Protein AF-A0A382GFC4-F1 (afdb_monomer)

Radius of gyration: 22.29 Å; Cα contacts (8 Å, |Δi|>4): 13; chains: 1; bounding box: 64×21×38 Å

Solvent-accessible surface area (backbone atoms only — not comparable to full-atom values): 3281 Å² total; per-residue (Å²): 135,88,82,82,80,78,80,72,81,74,82,77,79,76,89,66,54,74,64,55,56,53,49,51,52,50,53,50,52,52,51,50,53,49,33,52,50,32,27,75,74,70,74,28,64,54,79,86,70,124

Foldseek 3Di:
DDDDDPPDPPPPDDPDDPVRVVVVVVVVVVLVVLQVVCCVPPVHSDPPPD

Structure (mmCIF, N/CA/C/O backbone):
data_AF-A0A382GFC4-F1
#
_entry.id   AF-A0A382GFC4-F1
#
loop_
_atom_site.group_PDB
_atom_site.id
_atom_site.type_symbol
_atom_site.label_atom_id
_atom_site.label_alt_id
_atom_site.label_comp_id
_atom_site.label_asym_id
_atom_site.label_entity_id
_atom_site.label_seq_id
_atom_site.pdbx_PDB_ins_code
_atom_site.Cartn_x
_atom_site.Cartn_y
_atom_site.Cartn_z
_atom_site.occupancy
_atom_site.B_iso_or_equiv
_atom_site.auth_seq_id
_atom_site.auth_comp_id
_atom_site.auth_asym_id
_atom_site.auth_atom_id
_atom_site.pdbx_PDB_model_num
ATOM 1 N N . MET A 1 1 ? 51.597 -16.655 -20.927 1.00 48.94 1 MET A N 1
ATOM 2 C CA . MET A 1 1 ? 50.236 -17.224 -20.822 1.00 48.94 1 MET A CA 1
ATOM 3 C C . MET A 1 1 ? 49.251 -16.073 -20.966 1.00 48.94 1 MET A C 1
ATOM 5 O O . MET A 1 1 ? 49.320 -15.150 -20.168 1.00 48.94 1 MET A O 1
ATOM 9 N N . LYS A 1 2 ? 48.455 -16.031 -22.042 1.00 45.28 2 LYS A N 1
ATOM 10 C CA . LYS A 1 2 ? 47.492 -14.942 -22.283 1.00 45.28 2 LYS A CA 1
ATOM 11 C C . LYS A 1 2 ? 46.192 -15.286 -21.558 1.00 45.28 2 LYS A C 1
ATOM 13 O O . LYS A 1 2 ? 45.594 -16.314 -21.860 1.00 45.28 2 LYS A O 1
ATOM 18 N N . ILE A 1 3 ? 45.795 -14.472 -20.584 1.00 62.25 3 ILE A N 1
ATOM 19 C CA . ILE A 1 3 ? 44.510 -14.626 -19.899 1.00 62.25 3 ILE A CA 1
ATOM 20 C C . ILE A 1 3 ? 43.467 -13.902 -20.753 1.00 62.25 3 ILE A C 1
ATOM 22 O O . ILE A 1 3 ? 43.463 -12.677 -20.823 1.00 62.25 3 ILE A O 1
ATOM 26 N N . ASN A 1 4 ? 42.615 -14.662 -21.440 1.00 57.81 4 ASN A N 1
ATOM 27 C CA . ASN A 1 4 ? 41.488 -14.127 -22.199 1.00 57.81 4 ASN A CA 1
ATOM 28 C C . ASN A 1 4 ? 40.307 -13.950 -21.240 1.00 57.81 4 ASN A C 1
ATOM 30 O O . ASN A 1 4 ? 39.518 -14.872 -21.036 1.00 57.81 4 ASN A O 1
ATOM 34 N N . THR A 1 5 ? 40.197 -12.786 -20.604 1.00 68.12 5 THR A N 1
ATOM 35 C CA . THR A 1 5 ? 39.027 -12.459 -19.783 1.00 68.12 5 THR A CA 1
ATOM 36 C C . THR A 1 5 ? 37.859 -12.084 -20.688 1.00 68.12 5 THR A C 1
ATOM 38 O O . THR A 1 5 ? 37.740 -10.941 -21.128 1.00 68.12 5 THR A O 1
ATOM 41 N N . GLN A 1 6 ? 36.990 -13.055 -20.961 1.00 66.12 6 GLN A N 1
ATOM 42 C CA . GLN A 1 6 ? 35.686 -12.833 -21.579 1.00 66.12 6 GLN A CA 1
ATOM 43 C C . GLN A 1 6 ? 34.742 -12.241 -20.527 1.00 66.12 6 GLN A C 1
ATOM 45 O O . GLN A 1 6 ? 34.021 -12.970 -19.848 1.00 66.12 6 GLN A O 1
ATOM 50 N N . PHE A 1 7 ? 34.744 -10.917 -20.370 1.00 69.94 7 PHE A N 1
ATOM 51 C CA . PHE A 1 7 ? 33.640 -10.233 -19.700 1.00 69.94 7 PHE A CA 1
ATOM 52 C C . PHE A 1 7 ? 32.401 -10.381 -20.590 1.00 69.94 7 PHE A C 1
ATOM 54 O O . PHE A 1 7 ? 32.165 -9.592 -21.500 1.00 69.94 7 PHE A O 1
ATOM 61 N N . THR A 1 8 ? 31.646 -11.459 -20.382 1.00 64.62 8 THR A N 1
ATOM 62 C CA . THR A 1 8 ? 30.379 -11.705 -21.068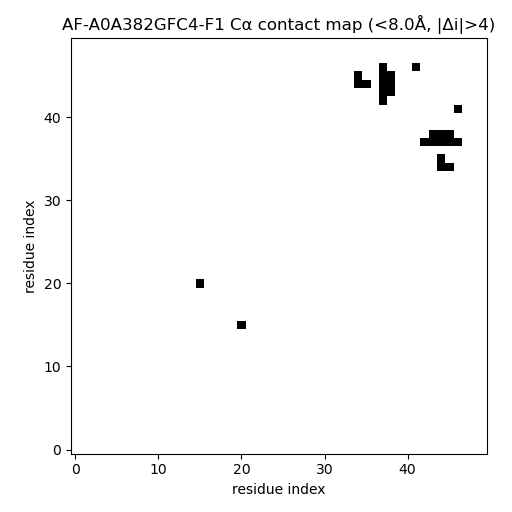 1.00 64.62 8 THR A CA 1
ATOM 63 C C . THR A 1 8 ? 29.386 -10.635 -20.632 1.00 64.62 8 THR A C 1
ATOM 65 O O . THR A 1 8 ? 29.005 -10.589 -19.459 1.00 64.62 8 THR A O 1
ATOM 68 N N . ILE A 1 9 ? 28.969 -9.770 -21.556 1.00 67.62 9 ILE A N 1
ATOM 69 C CA . ILE A 1 9 ? 27.849 -8.856 -21.331 1.00 67.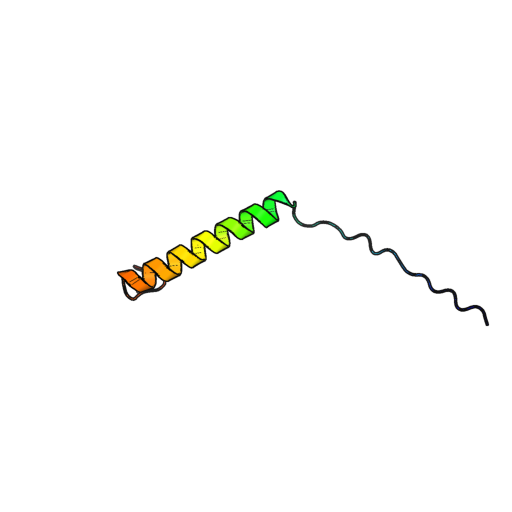62 9 ILE A CA 1
ATOM 70 C C . ILE A 1 9 ? 26.603 -9.738 -21.230 1.00 67.62 9 ILE A C 1
ATOM 72 O O . ILE A 1 9 ? 26.136 -10.279 -22.227 1.00 67.62 9 ILE A O 1
ATOM 76 N N . GLN A 1 10 ? 26.118 -9.954 -20.009 1.00 71.00 10 GLN A N 1
ATOM 77 C CA . GLN A 1 10 ? 24.846 -10.630 -19.787 1.00 71.00 10 GLN A CA 1
ATOM 78 C C . GLN A 1 10 ? 23.745 -9.698 -20.296 1.00 71.00 10 GLN A C 1
ATOM 80 O O . GLN A 1 10 ? 23.529 -8.633 -19.709 1.00 71.00 10 GLN A O 1
ATOM 85 N N . GLU A 1 11 ? 23.066 -10.063 -21.385 1.00 65.06 11 GLU A N 1
ATOM 86 C CA . GLU A 1 11 ? 21.862 -9.352 -21.812 1.00 65.06 11 GLU A CA 1
ATOM 87 C C . GLU A 1 11 ? 20.816 -9.467 -20.699 1.00 65.06 11 GLU A C 1
ATOM 89 O O . GLU A 1 11 ? 20.222 -10.517 -20.451 1.00 65.06 11 GLU A O 1
ATOM 94 N N . ARG A 1 12 ? 20.624 -8.372 -19.961 1.00 71.69 12 ARG A N 1
ATOM 95 C CA . ARG A 1 12 ? 19.604 -8.277 -18.920 1.00 71.69 12 ARG A CA 1
ATOM 96 C C . ARG A 1 12 ? 18.243 -8.224 -19.600 1.00 71.69 12 ARG A C 1
ATOM 98 O O . ARG A 1 12 ? 17.781 -7.149 -19.974 1.00 71.69 12 ARG A O 1
ATOM 105 N N . TYR A 1 13 ? 17.593 -9.377 -19.729 1.00 75.19 13 TYR A N 1
ATOM 106 C CA . TYR A 1 13 ? 16.206 -9.432 -20.173 1.00 75.19 13 TYR A CA 1
ATOM 107 C C . TYR A 1 13 ? 15.342 -8.635 -19.187 1.00 75.19 13 TYR A C 1
ATOM 109 O O . TYR A 1 13 ? 15.260 -8.961 -17.998 1.00 75.19 13 TYR A O 1
ATOM 117 N N . LYS A 1 14 ? 14.750 -7.532 -19.652 1.00 74.94 14 LYS A N 1
ATOM 118 C CA . LYS A 1 14 ? 13.911 -6.675 -18.815 1.00 74.94 14 LYS A CA 1
AT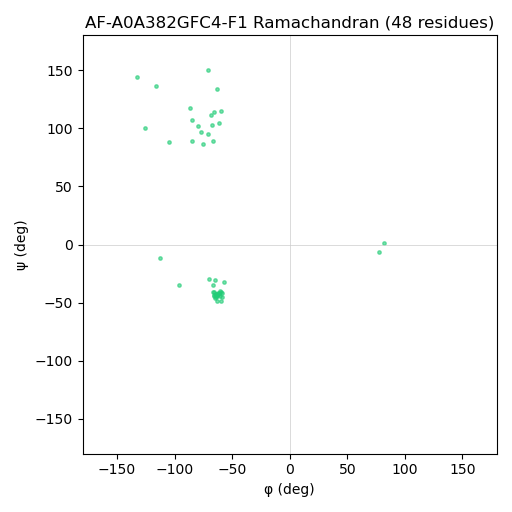OM 119 C C . LYS A 1 14 ? 12.525 -7.310 -18.697 1.00 74.94 14 LYS A C 1
ATOM 121 O O . LYS A 1 14 ? 11.728 -7.235 -19.623 1.00 74.94 14 LYS A O 1
ATOM 126 N N . LEU A 1 15 ? 12.266 -7.960 -17.560 1.00 85.12 15 LEU A N 1
ATOM 127 C CA . LEU A 1 15 ? 11.015 -8.688 -17.296 1.00 85.12 15 LEU A CA 1
ATOM 128 C C . LEU A 1 15 ? 9.798 -7.766 -17.102 1.00 85.12 15 LEU A C 1
ATOM 130 O O . LEU A 1 15 ? 8.678 -8.171 -17.390 1.00 85.12 15 LEU A O 1
ATOM 134 N N . MET A 1 16 ? 10.005 -6.544 -16.602 1.00 87.94 16 MET A N 1
ATOM 135 C CA . MET A 1 16 ? 8.946 -5.572 -16.304 1.00 87.94 16 MET A CA 1
ATOM 136 C C . MET A 1 16 ? 9.306 -4.203 -16.873 1.00 87.94 16 MET A C 1
ATOM 138 O O . MET A 1 16 ? 10.475 -3.817 -16.869 1.00 87.94 16 MET A O 1
ATOM 142 N N . THR A 1 17 ? 8.316 -3.453 -17.356 1.00 93.38 17 THR A N 1
ATOM 143 C CA . THR A 1 17 ? 8.543 -2.086 -17.842 1.00 93.38 17 THR A CA 1
ATOM 144 C C . THR A 1 17 ? 8.829 -1.139 -16.664 1.00 93.38 17 THR A C 1
ATOM 146 O O . THR A 1 17 ? 8.332 -1.377 -15.559 1.00 93.38 17 THR A O 1
ATOM 149 N N . PRO A 1 18 ? 9.627 -0.068 -16.850 1.00 92.31 18 PRO A N 1
ATOM 150 C CA . PRO A 1 18 ? 9.895 0.886 -15.768 1.00 92.31 18 PRO A CA 1
ATOM 151 C C . PRO A 1 18 ? 8.616 1.520 -15.190 1.00 92.31 18 PRO A C 1
ATOM 153 O O . PRO A 1 18 ? 8.541 1.823 -14.001 1.00 92.31 18 PRO A O 1
ATOM 156 N N . GLU A 1 19 ? 7.590 1.703 -16.019 1.00 94.81 19 GLU A N 1
ATOM 157 C CA . GLU A 1 19 ? 6.279 2.200 -15.608 1.00 94.81 19 GLU A CA 1
ATOM 158 C C . GLU A 1 19 ? 5.564 1.201 -14.694 1.00 94.81 19 GLU A C 1
ATOM 160 O O . GLU A 1 19 ? 4.984 1.613 -13.690 1.00 94.81 19 GLU A O 1
ATOM 165 N N . ALA A 1 20 ? 5.644 -0.101 -14.995 1.00 95.69 20 ALA A N 1
ATOM 166 C CA . ALA A 1 20 ? 5.067 -1.150 -14.159 1.00 95.69 20 ALA A CA 1
ATOM 167 C C . ALA A 1 20 ? 5.766 -1.231 -12.794 1.00 95.69 20 ALA A C 1
ATOM 169 O O . ALA A 1 20 ? 5.097 -1.339 -11.771 1.00 95.69 20 ALA A O 1
ATOM 170 N N . GLU A 1 21 ? 7.096 -1.107 -12.752 1.00 95.06 21 GLU A N 1
ATOM 171 C CA . GLU A 1 21 ? 7.855 -1.042 -11.495 1.00 95.06 21 GLU A CA 1
ATOM 172 C C . GLU A 1 21 ? 7.426 0.164 -10.643 1.00 95.06 21 GLU A C 1
ATOM 174 O O . GLU A 1 21 ? 7.177 0.031 -9.443 1.00 95.06 21 GLU A O 1
ATOM 179 N N . ARG A 1 22 ? 7.267 1.337 -11.271 1.00 96.38 22 ARG A N 1
ATOM 180 C CA . ARG A 1 22 ? 6.822 2.564 -10.596 1.00 96.38 22 ARG A CA 1
ATOM 181 C C . ARG A 1 22 ? 5.386 2.452 -10.083 1.00 96.38 22 ARG A C 1
ATOM 183 O O . ARG A 1 22 ? 5.116 2.842 -8.949 1.00 96.38 22 ARG A O 1
ATOM 190 N N . PHE A 1 23 ? 4.487 1.894 -10.890 1.00 97.19 23 PHE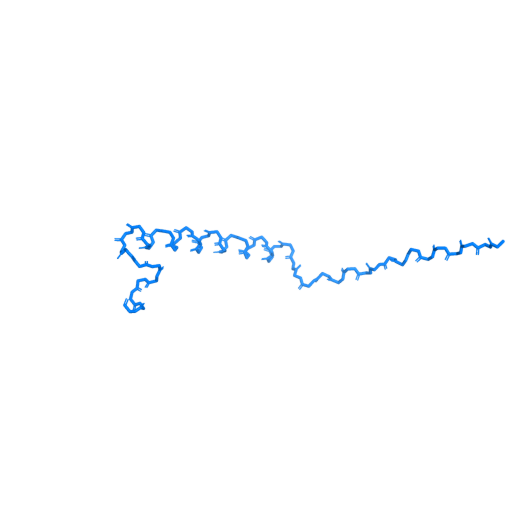 A N 1
ATOM 191 C CA . PHE A 1 23 ? 3.094 1.676 -10.510 1.00 97.19 23 PHE A CA 1
ATOM 192 C C . PHE A 1 23 ? 2.968 0.673 -9.357 1.00 97.19 23 PHE A C 1
ATOM 194 O O . PHE A 1 23 ? 2.287 0.957 -8.373 1.00 97.19 23 PHE A O 1
ATOM 201 N N . ASN A 1 24 ? 3.685 -0.453 -9.425 1.00 97.06 24 ASN A N 1
ATOM 202 C CA . ASN A 1 24 ? 3.730 -1.438 -8.344 1.00 97.06 24 ASN A CA 1
ATOM 203 C C . ASN A 1 24 ? 4.279 -0.824 -7.049 1.00 97.06 24 ASN A C 1
ATOM 205 O O . ASN A 1 24 ? 3.735 -1.068 -5.973 1.00 97.06 24 ASN A O 1
ATOM 209 N N . GLY A 1 25 ? 5.310 0.023 -7.148 1.00 97.88 25 GLY A N 1
ATOM 210 C CA . GLY A 1 25 ? 5.839 0.775 -6.012 1.00 97.88 25 GLY A CA 1
ATOM 211 C C . GLY A 1 25 ? 4.792 1.684 -5.360 1.00 97.88 25 GLY A C 1
ATOM 212 O O . GLY A 1 25 ? 4.649 1.678 -4.139 1.00 97.88 25 GLY A O 1
ATOM 213 N N . TRP A 1 26 ? 4.009 2.421 -6.152 1.00 98.31 26 TRP A N 1
ATOM 214 C CA . TRP A 1 26 ? 2.926 3.265 -5.633 1.00 98.31 26 TRP A CA 1
ATOM 215 C C . TRP A 1 26 ? 1.801 2.461 -4.987 1.00 98.31 26 TRP A C 1
ATOM 217 O O . TRP A 1 26 ? 1.362 2.807 -3.891 1.00 98.31 26 TRP A O 1
ATOM 227 N N . ALA A 1 27 ? 1.365 1.374 -5.624 1.00 97.81 27 ALA A N 1
ATOM 228 C CA . ALA A 1 27 ? 0.352 0.487 -5.063 1.00 97.81 27 ALA A CA 1
ATOM 229 C C . ALA A 1 27 ? 0.803 -0.095 -3.711 1.00 97.81 27 ALA A C 1
ATOM 231 O O . ALA A 1 27 ? 0.024 -0.113 -2.759 1.00 97.81 27 ALA A O 1
ATOM 232 N N . ALA A 1 28 ? 2.076 -0.489 -3.592 1.00 97.75 28 ALA A N 1
ATOM 233 C CA . ALA A 1 28 ? 2.647 -0.977 -2.339 1.00 97.75 28 ALA A CA 1
ATOM 234 C C . ALA A 1 28 ? 2.680 0.104 -1.243 1.00 97.75 28 ALA A C 1
ATOM 236 O O . ALA A 1 28 ? 2.319 -0.173 -0.100 1.00 97.75 28 ALA A O 1
ATOM 237 N N . MET A 1 29 ? 3.057 1.344 -1.578 1.00 98.19 29 MET A N 1
ATOM 238 C CA . MET A 1 29 ? 3.056 2.460 -0.621 1.00 98.19 29 MET A CA 1
ATOM 239 C C . MET A 1 29 ? 1.643 2.787 -0.126 1.00 98.19 29 MET A C 1
ATOM 241 O O . MET A 1 29 ? 1.440 2.977 1.073 1.00 98.19 29 MET A O 1
ATOM 245 N N . LEU A 1 30 ? 0.656 2.806 -1.027 1.00 98.06 30 LEU A N 1
ATOM 246 C CA . LEU A 1 30 ? -0.748 2.999 -0.662 1.00 98.06 30 LEU A CA 1
ATOM 247 C C . LEU A 1 30 ? -1.258 1.861 0.227 1.00 98.06 30 LEU A C 1
ATOM 249 O O . LEU A 1 30 ? -1.887 2.129 1.248 1.00 98.06 30 LEU A O 1
ATOM 253 N N . GLY A 1 31 ? -0.944 0.609 -0.114 1.00 96.25 31 GLY A N 1
ATOM 254 C CA . GLY A 1 31 ? -1.300 -0.556 0.696 1.00 96.25 31 GLY A CA 1
ATOM 255 C C . GLY A 1 31 ? -0.698 -0.505 2.101 1.00 96.25 31 GLY A C 1
ATOM 256 O O . GLY A 1 31 ? -1.389 -0.794 3.074 1.00 96.25 31 GLY A O 1
ATOM 257 N N . PHE A 1 32 ? 0.556 -0.065 2.229 1.00 96.38 32 PHE A N 1
ATOM 258 C CA . PHE A 1 32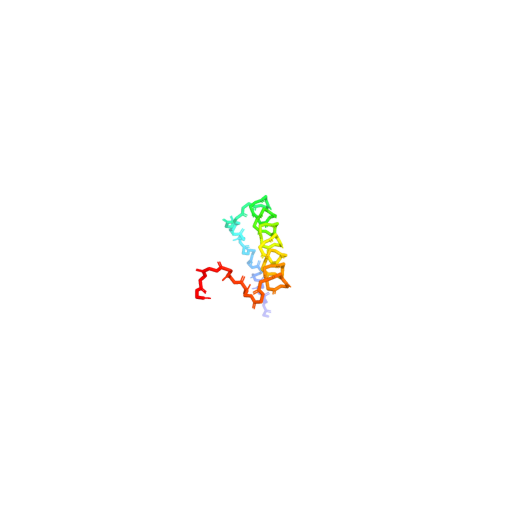 ? 1.203 0.111 3.529 1.00 96.38 32 PHE A CA 1
ATOM 259 C C . PHE A 1 32 ? 0.505 1.175 4.383 1.00 96.38 32 PHE A C 1
ATOM 261 O O . PHE A 1 32 ? 0.173 0.915 5.538 1.00 96.38 32 PHE A O 1
ATOM 268 N N . ILE A 1 33 ? 0.235 2.356 3.817 1.00 96.88 33 ILE A N 1
ATOM 269 C CA . ILE A 1 33 ? -0.466 3.429 4.537 1.00 96.88 33 ILE A CA 1
ATOM 270 C C . ILE A 1 33 ? -1.872 2.972 4.939 1.00 96.88 33 ILE A C 1
ATOM 272 O O . ILE A 1 33 ? -2.291 3.214 6.070 1.00 96.88 33 ILE A O 1
ATOM 276 N N . ALA A 1 34 ? -2.584 2.276 4.050 1.00 95.19 34 ALA A N 1
ATOM 277 C CA . ALA A 1 34 ? -3.900 1.724 4.345 1.00 95.19 34 ALA A CA 1
ATOM 278 C C . ALA A 1 34 ? -3.848 0.700 5.490 1.00 95.19 34 ALA A C 1
ATOM 280 O O . ALA A 1 34 ? -4.682 0.766 6.387 1.00 95.19 34 ALA A O 1
ATOM 281 N N . ALA A 1 35 ? -2.852 -0.191 5.508 1.00 94.25 35 ALA A N 1
ATOM 282 C CA . ALA A 1 35 ? -2.671 -1.173 6.578 1.00 94.25 35 ALA A CA 1
ATOM 283 C C . ALA A 1 35 ? -2.374 -0.511 7.934 1.00 94.25 35 ALA A C 1
ATOM 285 O O . ALA A 1 35 ? -2.960 -0.881 8.952 1.00 94.25 35 ALA A O 1
ATOM 286 N N . VAL A 1 36 ? -1.508 0.509 7.954 1.00 96.00 36 VAL A N 1
ATOM 287 C CA . VAL A 1 36 ? -1.230 1.289 9.171 1.00 96.00 36 VAL A CA 1
ATOM 288 C C . VAL A 1 36 ? -2.484 2.032 9.635 1.00 96.00 36 VAL A C 1
ATOM 290 O O . VAL A 1 36 ?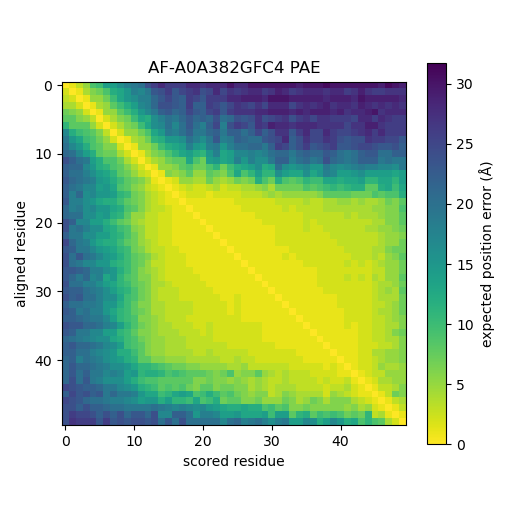 -2.817 1.990 10.817 1.00 96.00 36 VAL A O 1
ATOM 293 N N . GLY A 1 37 ? -3.207 2.678 8.716 1.00 95.31 37 GLY A N 1
ATOM 294 C CA . GLY A 1 37 ? -4.452 3.384 9.017 1.00 95.31 37 GLY A CA 1
ATOM 295 C C . GLY A 1 37 ? -5.542 2.45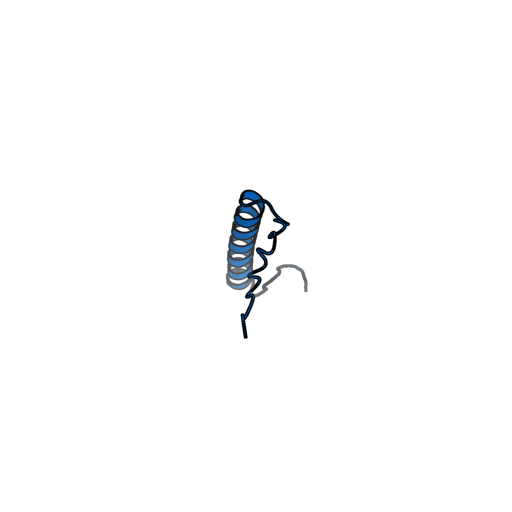5 9.553 1.00 95.31 37 GLY 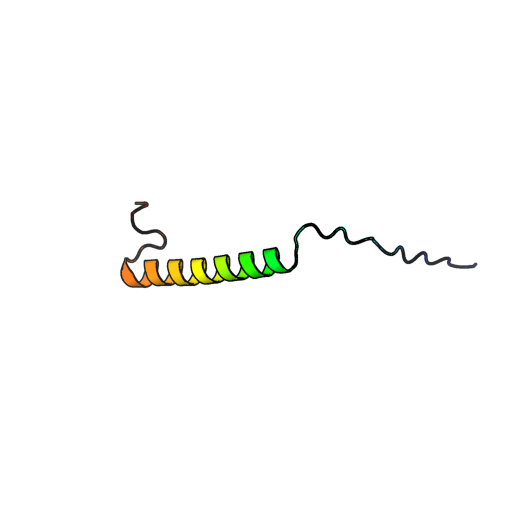A C 1
ATOM 296 O O . GLY A 1 37 ? -6.206 2.789 10.533 1.00 95.31 37 GLY A O 1
ATOM 297 N N . ALA A 1 38 ? -5.691 1.267 8.966 1.00 95.06 38 ALA A N 1
ATOM 298 C CA . ALA A 1 38 ? -6.612 0.238 9.433 1.00 95.06 38 ALA A CA 1
ATOM 299 C C . ALA A 1 38 ? -6.292 -0.191 10.870 1.00 95.06 38 ALA A C 1
ATOM 301 O O . ALA A 1 38 ? -7.178 -0.157 11.726 1.00 95.06 38 ALA A O 1
ATOM 302 N N . TYR A 1 39 ? -5.023 -0.488 11.166 1.00 93.19 39 TYR A N 1
ATOM 303 C CA . TYR A 1 39 ? -4.603 -0.858 12.516 1.00 93.19 39 TYR A CA 1
ATOM 304 C C . TYR A 1 39 ? -4.813 0.284 13.519 1.00 93.19 39 TYR A C 1
ATOM 306 O O . TYR A 1 39 ? -5.347 0.065 14.601 1.00 93.19 39 TYR A O 1
ATOM 314 N N . ALA A 1 40 ? -4.462 1.517 13.148 1.00 95.38 40 ALA A N 1
ATOM 315 C CA . ALA A 1 40 ? -4.608 2.678 14.022 1.00 95.38 40 ALA A CA 1
ATOM 316 C C . ALA A 1 40 ? -6.073 3.013 14.353 1.00 95.38 40 ALA A C 1
ATOM 318 O O . ALA A 1 40 ? -6.349 3.539 15.428 1.00 95.38 40 ALA A O 1
ATOM 319 N N . THR A 1 41 ? -7.009 2.730 13.443 1.00 93.81 41 THR A N 1
ATOM 320 C CA . THR A 1 41 ? -8.432 3.079 13.608 1.00 93.81 41 THR A CA 1
ATOM 321 C C . THR A 1 41 ? -9.281 1.938 14.156 1.00 93.81 41 THR A C 1
ATOM 323 O O . THR A 1 41 ? -10.215 2.190 14.912 1.00 93.81 41 THR A O 1
ATOM 326 N N . THR A 1 42 ? -8.972 0.693 13.792 1.00 90.81 42 THR A N 1
ATOM 327 C CA . THR A 1 42 ? -9.793 -0.482 14.133 1.00 90.81 42 THR A CA 1
ATOM 328 C C . THR A 1 42 ? -9.111 -1.448 15.099 1.00 90.81 42 THR A C 1
ATOM 330 O O . THR A 1 42 ? -9.768 -2.348 15.607 1.00 90.81 42 THR A O 1
ATOM 333 N N . GLY A 1 43 ? -7.804 -1.293 15.344 1.00 89.19 43 GLY A N 1
ATOM 334 C CA . GLY A 1 43 ? -6.988 -2.271 16.071 1.00 89.19 43 GLY A CA 1
ATOM 335 C C . GLY A 1 43 ? -6.593 -3.497 15.238 1.00 89.19 43 GLY A C 1
ATOM 336 O O . GLY A 1 43 ? -5.769 -4.291 15.688 1.00 89.19 43 GLY A O 1
ATOM 337 N N . ASN A 1 44 ? -7.111 -3.630 14.010 1.00 87.94 44 ASN A N 1
ATOM 338 C CA . ASN A 1 44 ? -6.882 -4.776 13.133 1.00 87.94 44 ASN A CA 1
ATOM 339 C C . ASN A 1 44 ? -6.137 -4.341 11.863 1.00 87.94 44 ASN A C 1
ATOM 341 O O . ASN A 1 44 ? -6.473 -3.336 11.240 1.00 87.94 44 ASN A O 1
ATOM 345 N N . ILE A 1 45 ? -5.140 -5.125 11.439 1.00 85.62 45 ILE A N 1
ATOM 346 C CA . ILE A 1 45 ? -4.403 -4.864 10.186 1.00 85.62 45 ILE A CA 1
ATOM 347 C C . ILE A 1 45 ? -5.318 -5.056 8.966 1.00 85.62 45 ILE A C 1
ATOM 349 O O . ILE A 1 45 ? -5.205 -4.324 7.985 1.00 85.62 45 ILE A O 1
ATOM 353 N N . ILE A 1 46 ? -6.240 -6.022 9.038 1.00 85.50 46 ILE A N 1
ATOM 354 C CA . ILE A 1 46 ? -7.273 -6.254 8.026 1.00 85.50 46 ILE A CA 1
ATOM 355 C C . ILE A 1 46 ? -8.638 -6.246 8.728 1.00 85.50 46 ILE A C 1
ATOM 357 O O . I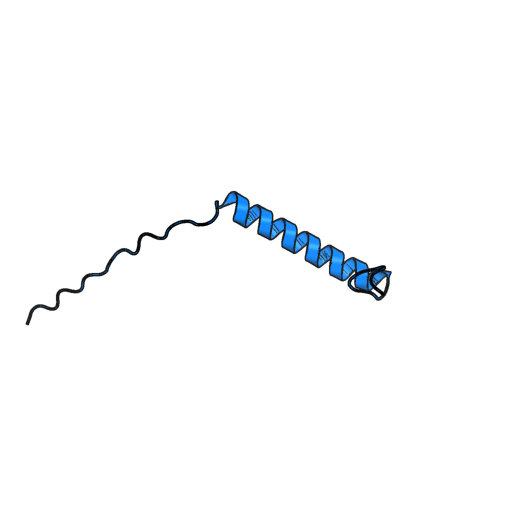LE A 1 46 ? -9.014 -7.240 9.350 1.00 85.50 46 ILE A O 1
ATOM 361 N N . PRO A 1 47 ? -9.388 -5.137 8.665 1.00 78.69 47 PRO A N 1
ATOM 362 C CA . PRO A 1 47 ? -10.699 -5.049 9.294 1.00 78.69 47 PRO A CA 1
ATOM 363 C C . PRO A 1 47 ? -11.677 -6.049 8.665 1.00 78.69 47 PRO A C 1
ATOM 365 O O . PRO A 1 47 ? -11.773 -6.139 7.442 1.00 78.69 47 PRO A O 1
ATOM 368 N N . GLY A 1 48 ? -12.421 -6.789 9.490 1.00 76.25 48 GLY A N 1
ATOM 369 C CA . GLY A 1 48 ? -13.449 -7.729 9.025 1.00 76.25 48 GLY A CA 1
ATOM 370 C C . GLY A 1 48 ? -12.937 -9.104 8.575 1.00 76.25 48 GLY A C 1
ATOM 371 O O . GLY A 1 48 ? -13.750 -9.941 8.186 1.00 76.25 48 GLY A O 1
ATOM 372 N N . ILE A 1 49 ? -11.627 -9.366 8.660 1.00 74.12 49 ILE A N 1
ATOM 373 C CA . ILE A 1 49 ? -11.062 -10.721 8.597 1.00 74.12 49 ILE A CA 1
ATOM 374 C C . ILE A 1 49 ? -10.654 -11.108 10.029 1.00 74.12 49 ILE A C 1
ATOM 376 O O . ILE A 1 49 ? -9.521 -10.871 10.442 1.00 74.12 49 ILE A O 1
ATOM 380 N N . PHE A 1 50 ? -11.642 -11.683 10.734 1.00 62.22 50 PHE A N 1
ATOM 381 C CA . PHE A 1 50 ? -11.734 -12.033 12.167 1.00 62.22 50 PHE A CA 1
ATOM 382 C C . PHE A 1 50 ? -11.923 -10.856 13.135 1.00 62.22 50 PHE A C 1
ATOM 384 O O . PHE A 1 50 ? -11.063 -9.949 13.196 1.00 62.22 50 PHE A O 1
#

Mean predicted aligned error: 10.25 Å

Sequence (50 aa):
MKINTQFTIQERYKLMTPEAERFNGWAAMLGFIAAVGAYATTGNIIPGIF

Organism: NCBI:txid408172

Secondary structure (DSSP, 8-state):
---------------S-HHHHHHHHHHHHHHHHHHHHHHHHHS-SSTT--

pLDDT: mean 84.19, std 14.5, range [45.28, 98.31]